Protein AF-A0A976BD25-F1 (afdb_monomer)

Organism: NCBI:txid96344

Secondary structure (DSSP, 8-state):
-HHHHHHHHHHHSSHHHHHHHHHHHHHHH-HHHHHHHHHT----HHHHHHHHHHHHHHHHHHHHHHHHHHS-TT-TT-TTTTSTTHHHHHHHHHHHHHHHHHHHHHHHHHHHS-TTS--HHHHHHHHHHHHHHHHHHHHHHHHHHHHHHHHHHHHHT-

pLDDT: mean 77.79, std 8.19, range [56.78, 91.06]

Structure (mmCIF, N/CA/C/O backbone):
data_AF-A0A976BD25-F1
#
_entry.id   AF-A0A976BD25-F1
#
loop_
_atom_site.group_PDB
_atom_site.id
_atom_site.type_symbol
_atom_site.label_atom_id
_atom_site.label_alt_id
_atom_site.label_comp_id
_atom_site.label_asym_id
_atom_site.label_entity_id
_atom_site.label_seq_id
_atom_site.pdbx_PDB_ins_code
_atom_site.Cartn_x
_atom_site.Cartn_y
_atom_site.Cartn_z
_atom_site.occupancy
_atom_site.B_iso_or_equiv
_atom_site.auth_seq_id
_atom_site.auth_comp_id
_atom_site.auth_asym_id
_atom_site.auth_atom_id
_atom_site.pdbx_PDB_model_num
ATOM 1 N N . MET A 1 1 ? -9.292 -21.680 12.906 1.00 58.91 1 MET A N 1
ATOM 2 C CA . MET A 1 1 ? -9.479 -21.816 11.440 1.00 58.91 1 MET A CA 1
ATOM 3 C C . MET A 1 1 ? -10.188 -20.619 10.796 1.00 58.91 1 MET A C 1
ATOM 5 O O . MET A 1 1 ? -9.612 -20.057 9.877 1.00 58.91 1 MET A O 1
ATOM 9 N N . LYS A 1 2 ? -11.349 -20.145 11.290 1.00 69.94 2 LYS A N 1
ATOM 10 C CA . LYS A 1 2 ? -12.082 -19.000 10.686 1.00 69.94 2 LYS A CA 1
ATOM 11 C C . LYS A 1 2 ? -11.254 -17.707 10.517 1.00 69.94 2 LYS A C 1
ATOM 13 O O . LYS A 1 2 ? -11.301 -17.099 9.459 1.00 69.94 2 LYS A O 1
ATOM 18 N N . ARG A 1 3 ? -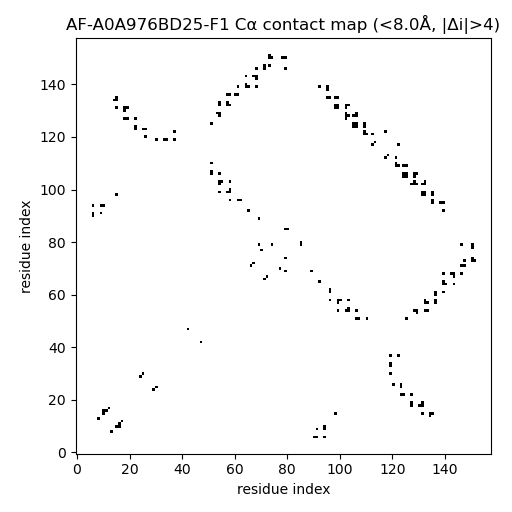10.433 -17.336 11.512 1.00 70.00 3 ARG A N 1
ATOM 19 C CA . ARG A 1 3 ? -9.568 -16.134 11.450 1.00 70.00 3 ARG A CA 1
ATOM 20 C C . ARG A 1 3 ? -8.477 -16.209 10.376 1.00 70.00 3 ARG A C 1
ATOM 22 O O . ARG A 1 3 ? -8.172 -15.205 9.752 1.00 70.00 3 ARG A O 1
ATOM 29 N N . VAL A 1 4 ? -7.913 -17.398 10.154 1.00 73.75 4 VAL A N 1
ATOM 30 C CA . VAL A 1 4 ? -6.879 -17.622 9.130 1.00 73.75 4 VAL A CA 1
ATOM 31 C C . VAL A 1 4 ? -7.504 -17.572 7.737 1.00 73.75 4 VAL A C 1
ATOM 33 O O . VAL A 1 4 ? -6.962 -16.923 6.854 1.00 73.75 4 VAL A O 1
ATOM 36 N N . ALA A 1 5 ? -8.685 -18.171 7.555 1.00 74.75 5 ALA A N 1
ATOM 37 C CA . ALA A 1 5 ? -9.418 -18.097 6.292 1.00 74.75 5 ALA A CA 1
ATOM 38 C C . ALA A 1 5 ? -9.825 -16.656 5.935 1.00 74.75 5 ALA A C 1
ATOM 40 O O . ALA A 1 5 ? -9.699 -16.256 4.782 1.00 74.75 5 ALA A O 1
ATOM 41 N N . GLU A 1 6 ? -10.263 -15.856 6.914 1.00 77.81 6 GLU A N 1
ATOM 42 C CA . GLU A 1 6 ? -10.544 -14.435 6.678 1.00 77.81 6 GLU A CA 1
ATOM 43 C C . GLU A 1 6 ? -9.276 -13.636 6.376 1.00 77.81 6 GLU A C 1
ATOM 45 O O . GLU A 1 6 ? -9.297 -12.819 5.463 1.00 77.81 6 GLU A O 1
ATOM 50 N N . PHE A 1 7 ? -8.159 -13.913 7.056 1.00 76.94 7 PHE A N 1
ATOM 51 C CA . PHE A 1 7 ? -6.873 -13.292 6.730 1.00 76.94 7 PHE A CA 1
ATOM 52 C C . PHE A 1 7 ? -6.454 -13.589 5.286 1.00 76.94 7 PHE A C 1
ATOM 54 O O . PHE A 1 7 ? -6.155 -12.665 4.537 1.00 76.94 7 PHE A O 1
ATOM 61 N N . LEU A 1 8 ? -6.503 -14.860 4.869 1.00 74.81 8 LEU A N 1
ATOM 62 C CA . LEU A 1 8 ? -6.228 -15.258 3.487 1.00 74.81 8 LEU A CA 1
ATOM 63 C C . LEU A 1 8 ? -7.182 -14.576 2.504 1.00 74.81 8 LEU A C 1
ATOM 65 O O . LEU A 1 8 ? -6.745 -14.111 1.458 1.00 74.81 8 LEU A O 1
ATOM 69 N N . ARG A 1 9 ? -8.471 -14.467 2.836 1.00 78.81 9 ARG A N 1
ATOM 70 C CA . ARG A 1 9 ? -9.439 -13.780 1.978 1.00 78.81 9 ARG A CA 1
ATOM 71 C C . ARG A 1 9 ? -9.100 -12.299 1.817 1.00 78.81 9 ARG A C 1
ATOM 73 O O . ARG A 1 9 ? -9.098 -11.820 0.692 1.00 78.81 9 ARG A O 1
ATOM 80 N N . PHE A 1 10 ? -8.796 -11.592 2.904 1.00 75.06 10 PHE A N 1
ATOM 81 C CA . PHE A 1 10 ? -8.369 -10.192 2.833 1.00 75.06 10 PHE A CA 1
ATOM 82 C C . PHE A 1 10 ? -7.060 -10.033 2.059 1.00 75.06 10 PHE A C 1
ATOM 84 O O . PHE A 1 10 ? -6.908 -9.075 1.313 1.00 75.06 10 PHE A O 1
ATOM 91 N N . PHE A 1 11 ? -6.136 -10.983 2.202 1.00 74.75 11 PHE A N 1
ATOM 92 C CA . PHE A 1 11 ? -4.844 -10.935 1.532 1.00 74.75 11 PHE A CA 1
ATOM 93 C C . PHE A 1 11 ? -4.945 -11.190 0.019 1.00 74.75 11 PHE A C 1
ATOM 95 O O . PHE A 1 11 ? -4.369 -10.437 -0.758 1.00 74.75 11 PHE A O 1
ATOM 102 N N . PHE A 1 12 ? -5.692 -12.216 -0.405 1.00 72.62 12 PHE A N 1
ATOM 103 C CA . PHE A 1 12 ? -5.776 -12.642 -1.810 1.00 72.62 12 PHE A CA 1
ATOM 104 C C . PHE A 1 12 ? -6.898 -11.975 -2.615 1.00 72.62 12 PHE A C 1
ATOM 106 O O . PHE A 1 12 ? -6.784 -11.869 -3.831 1.00 72.62 12 PHE A O 1
ATOM 113 N N . VAL A 1 13 ? -7.986 -11.545 -1.971 1.00 75.19 13 VAL A N 1
ATOM 114 C CA . VAL A 1 13 ? -9.151 -10.923 -2.639 1.00 75.19 13 VAL A CA 1
ATOM 115 C C . VAL A 1 13 ? -9.133 -9.393 -2.475 1.00 75.19 13 VAL A C 1
ATOM 117 O O . VAL A 1 13 ? -10.119 -8.716 -2.753 1.00 75.19 13 VAL A O 1
ATOM 120 N N . GLY A 1 14 ? -8.015 -8.835 -2.008 1.00 74.81 14 GLY A N 1
ATOM 121 C CA . GLY A 1 14 ? -7.819 -7.395 -1.877 1.00 74.81 14 GLY A CA 1
ATOM 122 C C . GLY A 1 14 ? -7.461 -6.716 -3.208 1.00 74.81 14 GLY A C 1
ATOM 123 O O . GLY A 1 14 ? -6.882 -7.358 -4.095 1.00 74.81 14 GLY A O 1
ATOM 124 N N . PRO A 1 15 ? -7.761 -5.413 -3.362 1.00 73.75 15 PRO A N 1
ATOM 125 C CA . PRO A 1 15 ? -7.301 -4.623 -4.506 1.00 73.75 15 PRO A CA 1
ATOM 126 C C . PRO A 1 15 ? -5.770 -4.629 -4.654 1.00 73.75 15 PRO A C 1
ATOM 128 O O . PRO A 1 15 ? -5.261 -4.522 -5.765 1.00 73.75 15 PRO A O 1
ATOM 131 N N . GLU A 1 16 ? -5.029 -4.825 -3.564 1.00 79.69 16 GLU A N 1
ATOM 132 C CA . GLU A 1 16 ? -3.569 -4.910 -3.533 1.00 79.69 16 GLU A CA 1
ATOM 133 C C . GLU A 1 16 ? -3.040 -6.118 -4.327 1.00 79.69 16 GLU A C 1
ATOM 135 O O . GLU A 1 16 ? -2.068 -5.997 -5.075 1.00 79.69 16 GLU A O 1
ATOM 140 N N . MET A 1 17 ? -3.718 -7.269 -4.241 1.00 79.94 17 MET A N 1
ATOM 141 C CA . MET A 1 17 ? -3.348 -8.471 -4.997 1.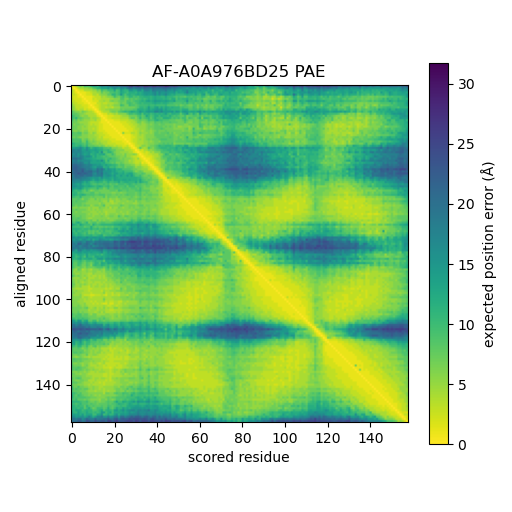00 79.94 17 MET A CA 1
ATOM 142 C C . MET A 1 17 ? -3.569 -8.272 -6.502 1.00 79.94 17 MET A C 1
ATOM 144 O O . MET A 1 17 ? -2.761 -8.730 -7.310 1.00 79.94 17 MET A O 1
ATOM 148 N N . LEU A 1 18 ? -4.624 -7.547 -6.895 1.00 83.12 18 LEU A N 1
ATOM 149 C CA . LEU A 1 18 ? -4.880 -7.225 -8.303 1.00 83.12 18 LEU A CA 1
ATOM 150 C C . LEU A 1 18 ? -3.737 -6.410 -8.908 1.00 83.12 18 LEU A C 1
ATOM 152 O O . LEU A 1 18 ? -3.332 -6.690 -10.032 1.00 83.12 18 LEU A O 1
ATOM 156 N N . VAL A 1 19 ? -3.170 -5.458 -8.161 1.00 83.31 19 VAL A N 1
ATOM 157 C CA . VAL A 1 19 ? -2.024 -4.656 -8.622 1.00 83.31 19 VAL A CA 1
ATOM 158 C C . VAL A 1 19 ? -0.818 -5.543 -8.922 1.00 83.31 19 VAL A C 1
ATOM 160 O O . VAL A 1 19 ? -0.173 -5.377 -9.956 1.00 83.31 19 VAL A O 1
ATOM 163 N N . VAL A 1 20 ? -0.539 -6.527 -8.063 1.00 82.94 20 VAL A N 1
ATOM 164 C CA . VAL A 1 20 ? 0.551 -7.484 -8.294 1.00 82.94 20 VAL A CA 1
ATOM 165 C C . VAL A 1 20 ? 0.272 -8.366 -9.507 1.00 82.94 20 VAL A C 1
ATOM 167 O O . VAL A 1 20 ? 1.155 -8.534 -10.345 1.00 82.94 20 VAL A O 1
ATOM 170 N N . VAL A 1 21 ? -0.948 -8.897 -9.645 1.00 83.81 21 VAL A N 1
ATOM 171 C CA . VAL A 1 21 ? -1.329 -9.723 -10.805 1.00 83.81 21 VAL A CA 1
ATOM 172 C C . VAL A 1 21 ? -1.215 -8.928 -12.105 1.00 83.81 21 VAL A C 1
ATOM 174 O O . VAL A 1 21 ? -0.647 -9.428 -13.074 1.00 83.81 21 VAL A O 1
ATOM 177 N N . ILE A 1 22 ? -1.693 -7.682 -12.123 1.00 83.31 22 ILE A N 1
ATOM 178 C CA . ILE A 1 22 ? -1.573 -6.783 -13.277 1.00 83.31 22 ILE A CA 1
ATOM 179 C C . ILE A 1 22 ? -0.098 -6.510 -13.582 1.00 83.31 22 ILE A C 1
ATOM 181 O O . ILE A 1 22 ? 0.300 -6.598 -14.738 1.00 83.31 22 ILE A O 1
ATOM 185 N N . GLY A 1 23 ? 0.730 -6.255 -12.567 1.00 80.62 23 GLY A N 1
ATOM 186 C CA . GLY A 1 23 ? 2.174 -6.079 -12.734 1.00 80.62 23 GLY A CA 1
ATOM 187 C C . GLY A 1 23 ? 2.863 -7.287 -13.373 1.00 80.62 23 GLY A C 1
ATOM 188 O O . GLY A 1 23 ? 3.660 -7.138 -14.300 1.00 80.62 23 GLY A O 1
ATOM 189 N N . VAL A 1 24 ? 2.519 -8.497 -12.922 1.00 82.50 24 VAL A N 1
ATOM 190 C CA . VAL A 1 24 ? 3.033 -9.751 -13.492 1.00 82.50 24 VAL A CA 1
ATOM 191 C C . VAL A 1 24 ? 2.549 -9.943 -14.930 1.00 82.50 24 VAL A C 1
ATOM 193 O O . VAL A 1 24 ? 3.350 -10.297 -15.795 1.00 82.50 24 VAL A O 1
ATOM 196 N N . LEU A 1 25 ? 1.271 -9.674 -15.212 1.00 84.00 25 LEU A N 1
ATOM 197 C CA . LEU A 1 25 ? 0.708 -9.766 -16.560 1.00 84.00 25 LEU A CA 1
ATOM 198 C C . LEU A 1 25 ? 1.360 -8.769 -17.518 1.00 84.00 25 LEU A C 1
ATOM 200 O O . LEU A 1 25 ? 1.752 -9.163 -18.614 1.00 84.00 25 LEU A O 1
ATOM 204 N N . LEU A 1 26 ? 1.538 -7.513 -17.098 1.00 80.81 26 LEU A N 1
ATOM 205 C CA . LEU A 1 26 ? 2.221 -6.483 -17.881 1.00 80.81 26 LEU A CA 1
ATOM 206 C C . LEU A 1 26 ? 3.642 -6.915 -18.237 1.00 80.81 26 LEU A C 1
ATOM 208 O O . LEU A 1 26 ? 4.042 -6.804 -19.393 1.00 80.81 26 LEU A O 1
ATOM 212 N N . ARG A 1 27 ? 4.377 -7.488 -17.279 1.00 77.69 27 ARG A N 1
ATOM 213 C CA . ARG A 1 27 ? 5.711 -8.040 -17.540 1.00 77.69 27 ARG A CA 1
ATOM 214 C C . ARG A 1 27 ? 5.678 -9.212 -18.524 1.00 77.69 27 ARG A C 1
ATOM 216 O O . ARG A 1 27 ? 6.552 -9.296 -19.376 1.00 77.69 27 ARG A O 1
ATOM 223 N N . ALA A 1 28 ? 4.717 -10.123 -18.387 1.00 81.12 28 ALA A N 1
ATOM 224 C CA . ALA A 1 28 ? 4.668 -11.353 -19.177 1.00 81.12 28 ALA A CA 1
ATOM 225 C C . ALA A 1 28 ? 4.156 -11.151 -20.613 1.00 81.12 28 ALA A C 1
ATOM 227 O O . ALA A 1 28 ? 4.548 -11.901 -21.500 1.00 81.12 28 ALA A O 1
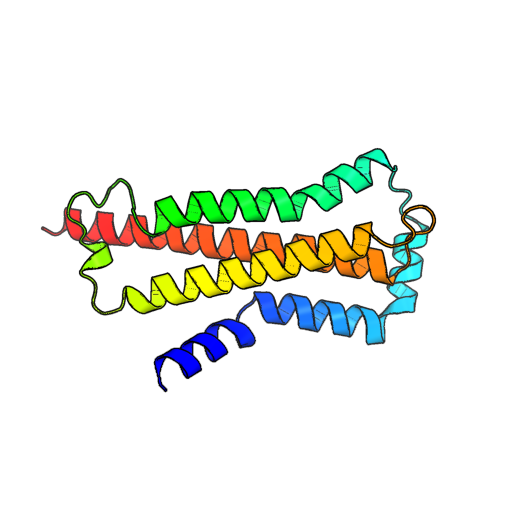ATOM 228 N N . THR A 1 29 ? 3.267 -10.179 -20.838 1.00 80.62 29 THR A N 1
ATOM 229 C CA . THR A 1 29 ? 2.563 -10.007 -22.124 1.00 80.62 29 THR A CA 1
ATOM 230 C C . THR A 1 29 ? 2.898 -8.712 -22.854 1.00 80.62 29 THR A C 1
ATOM 232 O O . THR A 1 29 ? 2.763 -8.674 -24.073 1.00 80.62 29 THR A O 1
ATOM 235 N N . PHE A 1 30 ? 3.354 -7.673 -22.144 1.00 74.88 30 PHE A N 1
ATOM 236 C CA . PHE A 1 30 ? 3.563 -6.337 -22.712 1.00 74.88 30 PHE A CA 1
ATOM 237 C C . PHE A 1 30 ? 4.995 -5.803 -22.538 1.00 74.88 30 PHE A C 1
ATOM 239 O O . PHE A 1 30 ? 5.214 -4.591 -22.591 1.00 74.88 30 PHE A O 1
ATOM 246 N N . SER A 1 31 ? 5.988 -6.679 -22.336 1.00 71.56 31 SER A N 1
ATOM 247 C CA . SER A 1 31 ? 7.391 -6.269 -22.139 1.00 71.56 31 SER A CA 1
ATOM 248 C C . SER A 1 31 ? 7.895 -5.340 -23.246 1.00 71.56 31 SER A C 1
ATOM 250 O O . SER A 1 31 ? 8.596 -4.367 -22.966 1.00 71.56 31 SER A O 1
ATOM 252 N N . ASP A 1 32 ? 7.487 -5.598 -24.488 1.00 72.12 32 ASP A N 1
ATOM 253 C CA . ASP A 1 32 ? 7.963 -4.870 -25.662 1.00 72.12 32 ASP A CA 1
ATOM 254 C C . ASP A 1 32 ? 7.294 -3.497 -25.813 1.00 72.12 32 ASP A C 1
ATOM 256 O O . ASP A 1 32 ? 7.964 -2.527 -26.161 1.00 72.12 32 ASP A O 1
ATOM 260 N N . GLN A 1 33 ? 6.002 -3.349 -25.487 1.00 73.50 33 GLN A N 1
ATOM 261 C CA . GLN A 1 33 ? 5.373 -2.019 -25.482 1.00 73.50 33 GLN A CA 1
ATOM 262 C C . GLN A 1 33 ? 5.887 -1.157 -24.327 1.00 73.50 33 GLN A C 1
ATOM 264 O O . GLN A 1 33 ? 6.075 0.052 -24.482 1.00 73.50 33 GLN A O 1
ATOM 269 N N . VAL A 1 34 ? 6.136 -1.770 -23.167 1.00 67.62 34 VAL A N 1
ATOM 270 C CA . VAL A 1 34 ? 6.680 -1.060 -22.007 1.00 67.62 34 VAL A CA 1
ATOM 271 C C . VAL A 1 34 ? 8.124 -0.616 -22.277 1.00 67.62 34 VAL A C 1
ATOM 273 O O . VAL A 1 34 ? 8.486 0.499 -21.903 1.00 67.62 34 VAL A O 1
ATOM 276 N N . SER A 1 35 ? 8.928 -1.410 -22.994 1.00 68.94 35 SER A N 1
ATOM 277 C CA . SER A 1 35 ? 10.288 -1.013 -23.392 1.00 68.94 35 SER A CA 1
ATOM 278 C C . SER A 1 35 ? 10.293 0.232 -24.287 1.00 68.94 35 SER A C 1
ATOM 280 O O . SER A 1 35 ? 11.071 1.158 -24.049 1.00 68.94 35 SER A O 1
ATOM 282 N N . HIS A 1 36 ? 9.359 0.318 -25.238 1.00 70.12 36 HIS A N 1
ATOM 283 C CA . HIS A 1 36 ? 9.183 1.497 -26.083 1.00 70.12 36 HIS A CA 1
ATOM 284 C C . HIS A 1 36 ? 8.784 2.742 -25.280 1.00 70.12 36 HIS A C 1
ATOM 286 O O . HIS A 1 36 ? 9.356 3.810 -25.495 1.00 70.12 36 HIS A O 1
ATOM 292 N N . LEU A 1 37 ? 7.863 2.611 -24.322 1.00 67.81 37 LEU A N 1
ATOM 293 C CA . LEU A 1 37 ? 7.460 3.713 -23.439 1.00 67.81 37 LEU A CA 1
ATOM 294 C C . LEU A 1 37 ? 8.619 4.207 -22.564 1.00 67.81 37 LEU A C 1
ATOM 296 O O . LEU A 1 37 ? 8.832 5.412 -22.449 1.00 67.81 37 LEU A O 1
ATOM 300 N N . ILE A 1 38 ? 9.397 3.288 -21.990 1.00 67.94 38 ILE A N 1
ATOM 301 C CA . ILE A 1 38 ? 10.537 3.623 -21.127 1.00 67.94 38 ILE A CA 1
ATOM 302 C C . ILE A 1 38 ? 11.673 4.254 -21.933 1.00 67.94 38 ILE A C 1
ATOM 304 O O . ILE A 1 38 ? 12.301 5.192 -21.453 1.00 67.94 38 ILE A O 1
ATOM 308 N N . SER A 1 39 ? 11.909 3.810 -23.172 1.00 65.62 39 SER A N 1
ATOM 309 C CA . SER A 1 39 ? 12.970 4.368 -24.024 1.00 65.62 39 SER A CA 1
ATOM 310 C C . SER A 1 39 ? 12.810 5.873 -24.303 1.00 65.62 39 SER A C 1
ATOM 312 O O . SER A 1 39 ? 13.799 6.562 -24.555 1.00 65.62 39 SER A O 1
ATOM 314 N N . GLY A 1 40 ? 11.582 6.399 -24.208 1.00 64.25 40 GLY A N 1
ATOM 315 C CA . GLY A 1 40 ? 11.284 7.828 -24.331 1.00 64.25 40 GLY A CA 1
ATOM 316 C C . GLY A 1 40 ? 11.396 8.620 -23.023 1.00 64.25 40 GLY A C 1
ATOM 317 O O . GLY A 1 40 ? 11.388 9.850 -23.050 1.00 64.25 40 GLY A O 1
ATOM 318 N N . ILE A 1 41 ? 11.507 7.945 -21.878 1.00 65.94 41 ILE A N 1
ATOM 319 C CA . ILE A 1 41 ? 11.506 8.556 -20.549 1.00 65.94 41 ILE A CA 1
ATOM 320 C C . ILE A 1 41 ? 12.949 8.641 -20.038 1.00 65.94 41 ILE A C 1
ATOM 322 O O . ILE A 1 41 ? 13.528 7.671 -19.559 1.00 65.94 41 ILE A O 1
ATOM 326 N N . ARG A 1 42 ? 13.539 9.838 -20.102 1.00 63.03 42 ARG A N 1
ATOM 327 C CA . ARG A 1 42 ? 14.803 10.148 -19.417 1.00 63.03 42 ARG A CA 1
ATOM 328 C C . ARG A 1 42 ? 14.506 10.682 -18.017 1.00 63.03 42 ARG A C 1
ATOM 330 O O . ARG A 1 42 ? 14.300 11.880 -17.850 1.00 63.03 42 ARG A O 1
ATOM 337 N N . ILE A 1 43 ? 14.464 9.798 -17.024 1.00 66.69 43 ILE A N 1
ATOM 338 C CA . ILE A 1 43 ? 14.405 10.188 -15.606 1.00 66.69 43 ILE A CA 1
ATOM 339 C C . ILE A 1 43 ? 15.824 10.512 -15.137 1.00 66.69 43 ILE A C 1
ATOM 341 O O . ILE A 1 43 ? 16.752 9.754 -15.412 1.00 66.69 43 ILE A O 1
ATOM 345 N N . SER A 1 44 ? 16.004 11.641 -14.447 1.00 71.88 44 SER A N 1
ATOM 346 C CA . SER A 1 44 ? 17.292 11.957 -13.823 1.00 71.88 44 SER A CA 1
ATOM 347 C C . SER A 1 44 ? 17.505 11.136 -12.550 1.00 71.88 44 SER A C 1
ATOM 349 O O . SER A 1 44 ? 16.550 10.797 -11.847 1.00 71.88 44 SER A O 1
ATOM 351 N N . ASP A 1 45 ? 18.764 10.872 -12.203 1.00 71.50 45 ASP A N 1
ATOM 352 C CA . ASP A 1 45 ? 19.127 10.111 -10.999 1.00 71.50 45 ASP A CA 1
ATOM 353 C C . ASP A 1 45 ? 18.500 10.683 -9.721 1.00 71.50 45 ASP A C 1
ATOM 355 O O . ASP A 1 45 ? 18.096 9.944 -8.823 1.00 71.50 45 ASP A O 1
ATOM 359 N N . ASP A 1 46 ? 18.378 12.009 -9.639 1.00 77.38 46 ASP A N 1
ATOM 360 C CA . ASP A 1 46 ? 17.751 12.665 -8.495 1.00 77.38 46 ASP A CA 1
ATOM 361 C C . ASP A 1 46 ? 16.238 12.449 -8.457 1.00 77.38 46 ASP A C 1
ATOM 363 O O . ASP A 1 46 ? 15.693 12.203 -7.384 1.00 77.38 46 ASP A O 1
ATOM 367 N N . GLN A 1 47 ? 15.552 12.460 -9.602 1.00 77.19 47 GLN A N 1
ATOM 368 C CA . GLN A 1 47 ? 14.123 12.143 -9.659 1.00 77.19 47 GLN A CA 1
ATOM 369 C C . GLN A 1 47 ? 13.856 10.689 -9.254 1.00 77.19 47 GLN A C 1
ATOM 371 O O . GLN A 1 47 ? 12.914 10.429 -8.505 1.00 77.19 47 GLN A O 1
ATOM 376 N N . LEU A 1 48 ? 14.706 9.750 -9.679 1.00 73.56 48 LEU A N 1
ATOM 377 C CA . LEU A 1 48 ? 14.550 8.334 -9.350 1.00 73.56 48 LEU A CA 1
ATOM 378 C C . LEU A 1 48 ? 14.639 8.083 -7.835 1.00 73.56 48 LEU A C 1
ATOM 380 O O . LEU A 1 48 ? 13.808 7.360 -7.284 1.00 73.56 48 LEU A O 1
ATOM 384 N N . LYS A 1 49 ? 15.581 8.740 -7.140 1.00 77.50 49 LYS A N 1
ATOM 385 C CA . LYS A 1 49 ? 15.712 8.656 -5.671 1.00 77.50 49 LYS A CA 1
ATOM 386 C C . LYS A 1 49 ? 14.421 9.057 -4.956 1.00 77.50 49 LYS A C 1
ATOM 388 O O . LYS A 1 49 ? 13.994 8.374 -4.026 1.00 77.50 49 LYS A O 1
ATOM 393 N N . TRP A 1 50 ? 13.785 10.143 -5.396 1.00 81.00 50 TRP A N 1
ATOM 394 C CA . TRP A 1 50 ? 12.534 10.615 -4.800 1.00 81.00 50 TRP A CA 1
ATOM 395 C C . TRP A 1 50 ? 11.362 9.682 -5.094 1.00 81.00 50 TRP A C 1
ATOM 397 O O . TRP A 1 50 ? 10.549 9.429 -4.209 1.00 81.00 50 TRP A O 1
ATOM 407 N N . VAL A 1 51 ? 11.299 9.124 -6.303 1.00 80.62 51 VAL A N 1
ATOM 408 C CA . VAL A 1 51 ? 10.255 8.172 -6.709 1.00 80.62 51 VAL A CA 1
ATOM 409 C C . VAL A 1 51 ? 10.314 6.889 -5.870 1.00 80.62 51 VAL A C 1
ATOM 411 O O . VAL A 1 51 ? 9.286 6.426 -5.378 1.00 80.62 51 VAL A O 1
ATOM 414 N N . ILE A 1 52 ? 11.514 6.361 -5.614 1.00 82.25 52 ILE A N 1
ATOM 415 C CA . ILE A 1 52 ? 11.730 5.171 -4.770 1.00 82.25 52 ILE A CA 1
ATOM 416 C C . ILE A 1 52 ? 11.343 5.427 -3.306 1.00 82.25 52 ILE A C 1
ATOM 418 O O . ILE A 1 52 ? 10.909 4.509 -2.603 1.00 82.25 52 ILE A O 1
ATOM 422 N N . ALA A 1 53 ? 11.464 6.673 -2.840 1.00 86.06 53 ALA A N 1
ATOM 423 C CA . ALA A 1 53 ? 11.093 7.063 -1.484 1.00 86.06 53 ALA A CA 1
ATOM 424 C C . ALA A 1 53 ? 9.569 7.155 -1.269 1.00 86.06 53 ALA A C 1
ATOM 426 O O . ALA A 1 53 ? 9.125 7.142 -0.120 1.00 86.06 53 ALA A O 1
ATOM 427 N N . VAL A 1 54 ? 8.751 7.209 -2.331 1.00 87.69 54 VAL A N 1
ATOM 428 C CA . VAL A 1 54 ? 7.285 7.337 -2.218 1.00 87.69 54 VAL A CA 1
ATOM 429 C C . VAL A 1 54 ? 6.652 6.149 -1.475 1.00 87.69 54 VAL A C 1
ATOM 431 O O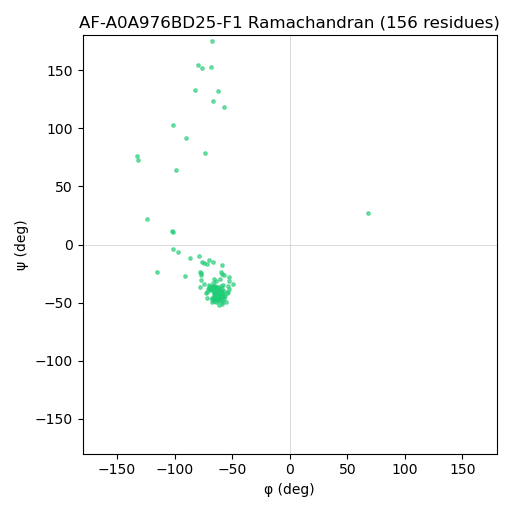 . VAL A 1 54 ? 5.964 6.394 -0.479 1.00 87.69 54 VAL A O 1
ATOM 434 N N . PRO A 1 55 ? 6.903 4.875 -1.845 1.00 87.25 55 PRO A N 1
ATOM 435 C CA . PRO A 1 55 ? 6.393 3.730 -1.087 1.00 87.25 55 PRO A CA 1
ATOM 436 C C . PRO A 1 55 ? 6.840 3.726 0.381 1.00 87.25 55 PRO A C 1
ATOM 438 O O . PRO A 1 55 ? 6.065 3.354 1.260 1.00 87.25 55 PRO A O 1
ATOM 441 N N . ALA A 1 56 ? 8.062 4.192 0.667 1.00 86.62 56 ALA A N 1
ATOM 442 C CA . ALA A 1 56 ? 8.569 4.308 2.033 1.00 86.62 56 ALA A CA 1
ATOM 443 C C . ALA A 1 56 ? 7.823 5.372 2.844 1.00 86.62 56 ALA A C 1
ATOM 445 O O . ALA A 1 56 ? 7.387 5.103 3.965 1.00 86.62 56 ALA A O 1
ATOM 446 N N . ALA A 1 57 ? 7.608 6.552 2.261 1.00 89.06 57 ALA A N 1
ATOM 447 C CA . ALA A 1 57 ? 6.823 7.612 2.877 1.00 89.06 57 ALA A CA 1
ATOM 448 C C . ALA A 1 57 ? 5.376 7.163 3.146 1.00 89.06 57 ALA A C 1
ATOM 450 O O . ALA A 1 57 ? 4.861 7.368 4.247 1.00 89.06 57 ALA A O 1
ATOM 451 N N . LEU A 1 58 ? 4.740 6.486 2.183 1.00 87.81 58 LEU A N 1
ATOM 452 C CA . LEU A 1 58 ? 3.380 5.956 2.327 1.00 87.81 58 LEU A CA 1
ATOM 453 C C . LEU A 1 58 ? 3.286 4.851 3.385 1.00 87.81 58 LEU A C 1
ATOM 455 O O . LEU A 1 58 ? 2.299 4.788 4.121 1.00 87.81 58 LEU A O 1
ATOM 459 N N . PHE A 1 59 ? 4.313 4.011 3.518 1.00 88.12 59 PHE A N 1
ATOM 460 C CA . PHE A 1 59 ? 4.369 2.992 4.564 1.00 88.12 59 PHE A CA 1
ATOM 461 C C . PHE A 1 59 ? 4.476 3.612 5.964 1.00 88.12 59 PHE A C 1
ATOM 463 O O . PHE A 1 59 ? 3.702 3.264 6.857 1.00 88.12 59 PHE A O 1
ATOM 470 N N . VAL A 1 60 ? 5.378 4.582 6.152 1.00 89.31 60 VAL A N 1
ATOM 471 C CA . VAL A 1 60 ? 5.511 5.306 7.428 1.00 89.31 60 VAL A CA 1
ATOM 472 C C . VAL A 1 60 ? 4.215 6.040 7.768 1.00 89.31 60 VAL A C 1
ATOM 474 O O . VAL A 1 60 ? 3.735 5.956 8.901 1.00 89.31 60 VAL A O 1
ATOM 477 N N . TRP A 1 61 ? 3.597 6.696 6.784 1.00 91.06 61 TRP A N 1
ATOM 478 C CA . TRP A 1 61 ? 2.292 7.324 6.965 1.00 91.06 61 TRP A CA 1
ATOM 479 C C . TRP A 1 61 ? 1.233 6.304 7.402 1.00 91.06 61 TRP A C 1
ATOM 481 O O . TRP A 1 61 ? 0.532 6.545 8.383 1.00 91.06 61 TRP A O 1
ATOM 491 N N . SER A 1 62 ? 1.182 5.131 6.766 1.00 86.88 62 SER A N 1
ATOM 492 C CA . SER A 1 62 ? 0.240 4.052 7.098 1.00 86.88 62 SER A CA 1
ATOM 493 C C . SER A 1 62 ? 0.385 3.558 8.542 1.00 86.88 62 SER A C 1
ATOM 495 O O . SER A 1 62 ? -0.619 3.278 9.198 1.00 86.88 62 SER A O 1
ATOM 497 N N . LEU A 1 63 ? 1.609 3.514 9.086 1.00 85.50 63 LEU A N 1
ATOM 498 C CA . LEU A 1 63 ? 1.841 3.202 10.503 1.00 85.50 63 LEU A CA 1
ATOM 499 C C . LEU A 1 63 ? 1.236 4.270 11.426 1.00 85.50 63 LEU A C 1
ATOM 501 O O . LEU A 1 63 ? 0.579 3.942 12.417 1.00 85.50 63 LEU A O 1
ATOM 505 N N . THR A 1 64 ? 1.412 5.552 11.092 1.00 85.19 64 THR A N 1
ATOM 506 C CA . THR A 1 64 ? 0.833 6.654 11.880 1.00 85.19 64 THR A CA 1
ATOM 507 C C . THR A 1 64 ? -0.690 6.733 11.753 1.00 85.19 64 THR A C 1
ATOM 509 O O . THR A 1 64 ? -1.377 6.962 12.751 1.00 85.19 64 THR A O 1
ATOM 512 N N . ALA A 1 65 ? -1.231 6.475 10.560 1.00 81.19 65 ALA A N 1
ATOM 513 C CA . ALA A 1 65 ? -2.664 6.425 10.289 1.00 81.19 65 ALA A CA 1
ATOM 514 C C . ALA A 1 65 ? -3.321 5.241 11.007 1.00 81.19 65 ALA A C 1
ATOM 516 O O . ALA A 1 65 ? -4.391 5.386 11.586 1.00 81.19 65 ALA A O 1
ATOM 517 N N . GLY A 1 66 ? -2.632 4.101 11.091 1.00 76.06 66 GLY A N 1
ATOM 518 C CA . GLY A 1 66 ? -3.065 2.946 11.872 1.00 76.06 66 GLY A CA 1
ATOM 519 C C . GLY A 1 66 ? -3.373 3.251 13.326 1.00 76.06 66 GLY A C 1
ATOM 520 O O . GLY A 1 66 ? -4.371 2.782 13.872 1.00 76.06 66 GLY A O 1
ATOM 521 N N . ARG A 1 67 ? -2.544 4.089 13.954 1.00 76.00 67 ARG A N 1
ATOM 522 C CA . ARG A 1 67 ? -2.793 4.545 15.323 1.00 76.00 67 ARG A CA 1
ATOM 523 C C . ARG A 1 67 ? -4.080 5.368 15.412 1.00 76.00 67 ARG A C 1
ATOM 525 O O . ARG A 1 67 ? -4.841 5.154 16.347 1.00 76.00 67 ARG A O 1
ATOM 532 N N . LYS A 1 68 ? -4.341 6.256 14.448 1.00 76.50 68 LYS A N 1
ATOM 533 C CA . LYS A 1 68 ? -5.575 7.061 14.394 1.00 76.50 68 LYS A CA 1
ATOM 534 C C . LYS A 1 68 ? -6.816 6.225 14.067 1.00 76.50 68 LYS A C 1
ATOM 536 O O . LYS A 1 68 ? -7.877 6.481 14.617 1.00 76.50 68 LYS A O 1
ATOM 541 N N . LEU A 1 69 ? -6.676 5.199 13.228 1.00 76.62 69 LEU A N 1
ATOM 542 C CA . LEU A 1 69 ? -7.747 4.262 12.881 1.00 76.62 69 LEU A CA 1
ATOM 543 C C . LEU A 1 69 ? -8.160 3.388 14.075 1.00 76.62 69 LEU A C 1
ATOM 545 O O . LEU A 1 69 ? -9.347 3.213 14.333 1.00 76.62 69 LEU A O 1
ATOM 549 N N . LEU A 1 70 ? -7.184 2.821 14.792 1.00 71.25 70 LEU A N 1
ATOM 550 C CA . LEU A 1 70 ? -7.435 1.936 15.938 1.00 71.25 70 LEU A CA 1
ATOM 551 C C . LEU A 1 70 ? -7.824 2.712 17.206 1.00 71.25 70 LEU A C 1
ATOM 553 O O . LEU A 1 70 ? -8.478 2.162 18.091 1.00 71.25 70 LEU A O 1
ATOM 557 N N . PHE A 1 71 ? -7.425 3.983 17.288 1.00 68.62 71 PHE A N 1
ATOM 558 C CA . PHE A 1 71 ? -7.753 4.893 18.381 1.00 68.62 71 PHE A CA 1
ATOM 559 C C . PHE A 1 71 ? -8.231 6.236 17.812 1.00 68.62 71 PHE A C 1
ATOM 561 O O . PHE A 1 71 ? -7.467 7.209 17.813 1.00 68.62 71 PHE A O 1
ATOM 568 N N . PRO A 1 72 ? -9.476 6.311 17.311 1.00 68.62 72 PRO A N 1
ATOM 569 C CA . PRO A 1 72 ? -10.007 7.576 16.834 1.00 68.62 72 PRO A CA 1
ATOM 570 C C . PRO A 1 72 ? -10.067 8.569 17.998 1.00 68.62 72 PRO A C 1
ATOM 572 O O . PRO A 1 72 ? -10.582 8.251 19.067 1.00 68.62 72 PRO A O 1
ATOM 575 N N . GLU A 1 73 ? -9.577 9.796 17.806 1.00 62.31 73 GLU A N 1
ATOM 576 C CA . GLU A 1 73 ? -9.519 10.829 18.864 1.00 62.31 73 GLU A CA 1
ATOM 577 C C . GLU A 1 73 ? -10.904 11.160 19.449 1.00 62.31 73 GLU A C 1
ATOM 579 O O . GLU A 1 73 ? -11.042 11.583 20.601 1.00 62.31 73 GLU A O 1
ATOM 584 N N . LYS A 1 74 ? -11.954 10.924 18.654 1.00 59.78 74 LYS A N 1
ATOM 585 C CA . LYS A 1 74 ? -13.354 11.084 19.052 1.00 59.78 74 LYS A CA 1
ATOM 586 C C . LYS A 1 74 ? -13.857 9.951 19.949 1.00 59.78 74 LYS A C 1
ATOM 588 O O . LYS A 1 74 ? -14.888 10.133 20.596 1.00 59.78 74 LYS A O 1
ATOM 593 N N . ASP A 1 75 ? -13.157 8.824 20.043 1.00 61.34 75 ASP A N 1
ATOM 594 C CA . ASP A 1 75 ? -13.547 7.649 20.825 1.00 61.34 75 ASP A CA 1
ATOM 595 C C . ASP A 1 75 ? -12.851 7.584 22.197 1.00 61.34 75 ASP A C 1
ATOM 597 O O . ASP A 1 75 ? -12.084 6.676 22.505 1.00 61.34 75 ASP A O 1
ATOM 601 N N . LYS A 1 76 ? -13.143 8.565 23.060 1.00 60.09 76 LYS A N 1
ATOM 602 C CA . LYS A 1 76 ? -12.658 8.585 24.455 1.00 60.09 76 LYS A CA 1
ATOM 603 C C . LYS A 1 76 ? -13.232 7.462 25.336 1.00 60.09 76 LYS A C 1
ATOM 605 O O . LYS A 1 76 ? -12.713 7.235 26.422 1.00 60.09 76 LYS A O 1
ATOM 610 N N . GLU A 1 77 ? -14.294 6.791 24.889 1.00 61.72 77 GLU A N 1
ATOM 611 C CA . GLU A 1 77 ? -15.005 5.745 25.645 1.00 61.72 77 GLU A CA 1
ATOM 612 C C . GLU A 1 77 ? -14.638 4.319 25.189 1.00 61.72 77 GLU A C 1
ATOM 614 O O . GLU A 1 77 ? -15.088 3.348 25.794 1.00 61.72 77 GLU A O 1
ATOM 619 N N . GLY A 1 78 ? -13.812 4.172 24.143 1.00 67.62 78 GLY A N 1
ATOM 620 C CA . GLY A 1 78 ? -13.419 2.866 23.602 1.00 67.62 78 GLY A CA 1
ATOM 621 C C . GLY A 1 78 ? -14.572 2.105 22.939 1.00 67.62 78 GLY A C 1
ATOM 622 O O . GLY A 1 78 ? -14.562 0.875 22.899 1.00 67.62 78 GLY A O 1
ATOM 623 N N . ILE A 1 79 ? -15.572 2.817 22.419 1.00 67.50 79 ILE A N 1
ATOM 624 C CA . ILE A 1 79 ? -16.768 2.266 21.770 1.00 67.50 79 ILE A CA 1
ATOM 625 C C . ILE A 1 79 ? -16.372 1.401 20.568 1.00 67.50 79 ILE A C 1
ATOM 627 O O . ILE A 1 79 ? -16.944 0.332 20.358 1.00 67.50 79 ILE A O 1
ATOM 631 N N . LEU A 1 80 ? -15.355 1.818 19.807 1.00 68.25 80 LEU A N 1
ATOM 632 C CA . LEU A 1 80 ? -14.859 1.071 18.653 1.00 68.25 80 LEU A CA 1
ATOM 633 C C . LEU A 1 80 ? -14.210 -0.258 19.077 1.00 68.25 80 LEU A C 1
ATOM 635 O O . LEU A 1 80 ? -14.325 -1.253 18.367 1.00 68.25 80 LEU A O 1
ATOM 639 N N . GLN A 1 81 ? -13.572 -0.294 20.252 1.00 69.81 81 GLN A N 1
ATOM 640 C CA . GLN A 1 81 ? -12.924 -1.493 20.798 1.00 69.81 81 GLN A CA 1
ATOM 641 C C . GLN A 1 81 ? -13.925 -2.484 21.397 1.00 69.81 81 GLN A C 1
ATOM 643 O O . GLN A 1 81 ? -13.654 -3.684 21.432 1.00 69.81 81 GLN A O 1
ATOM 648 N N . GLN A 1 82 ? -15.080 -1.993 21.849 1.00 72.38 82 GLN A N 1
ATOM 649 C CA . GLN A 1 82 ? -16.181 -2.822 22.344 1.00 72.38 82 GLN A CA 1
ATOM 650 C C . GLN A 1 82 ? -17.003 -3.452 21.211 1.00 72.38 82 GLN A C 1
ATOM 652 O O . GLN A 1 82 ? -17.836 -4.323 21.468 1.00 72.38 82 GLN A O 1
ATOM 657 N N . TRP A 1 83 ? -16.784 -3.046 19.955 1.00 76.88 83 TRP A N 1
ATOM 658 C CA . TRP A 1 83 ? -17.520 -3.596 18.824 1.00 76.88 83 TRP A CA 1
ATOM 659 C C . TRP A 1 83 ? -17.157 -5.081 18.608 1.00 76.88 83 TRP A C 1
ATOM 661 O O . TRP A 1 83 ? -15.980 -5.391 18.400 1.00 76.88 83 TRP A O 1
ATOM 671 N N . PRO A 1 84 ? -18.128 -6.021 18.606 1.00 73.12 84 PRO A N 1
ATOM 672 C CA . PRO A 1 84 ? -17.875 -7.460 18.454 1.00 73.12 84 PRO A CA 1
ATOM 673 C C . PRO A 1 84 ? -17.029 -7.856 17.235 1.00 73.12 84 PRO A C 1
ATOM 675 O O . PRO A 1 84 ? -16.312 -8.854 17.299 1.00 73.12 84 PRO A O 1
ATOM 678 N N . ASP A 1 85 ? -17.058 -7.068 16.157 1.00 78.50 85 ASP A N 1
ATOM 679 C CA . ASP A 1 85 ? -16.289 -7.309 14.929 1.00 78.50 85 ASP A CA 1
ATOM 680 C C . ASP A 1 85 ? -15.024 -6.441 14.790 1.00 78.50 85 ASP A C 1
ATOM 682 O O . ASP A 1 85 ? -14.360 -6.473 13.753 1.00 78.50 85 ASP A O 1
ATOM 686 N N . TYR A 1 86 ? -14.606 -5.731 15.845 1.00 77.56 86 TYR A N 1
ATOM 687 C CA . TYR A 1 86 ? -13.373 -4.928 15.861 1.00 77.56 86 TYR A CA 1
ATOM 688 C C . TYR A 1 86 ? -12.128 -5.724 15.429 1.00 77.56 86 TYR A C 1
ATOM 690 O O . TYR A 1 86 ? -11.207 -5.205 14.792 1.00 77.56 86 TYR A O 1
ATOM 698 N N . TRP A 1 87 ? -12.112 -7.028 15.716 1.00 77.25 87 TRP A N 1
ATOM 699 C CA . TRP A 1 87 ? -11.034 -7.923 15.306 1.00 77.25 87 TRP A CA 1
ATOM 700 C C . TRP A 1 87 ? -10.853 -7.994 13.779 1.00 77.25 87 TRP A C 1
ATOM 702 O O . TRP A 1 87 ? -9.721 -8.177 13.335 1.00 77.25 87 TRP A O 1
ATOM 712 N N . ARG A 1 88 ? -11.915 -7.812 12.978 1.00 78.81 88 ARG A N 1
ATOM 713 C CA . ARG A 1 88 ? -11.837 -7.771 11.506 1.00 78.81 88 ARG A CA 1
ATOM 714 C C . ARG A 1 88 ? -11.188 -6.489 11.008 1.00 78.81 88 ARG A C 1
ATOM 716 O O . ARG A 1 88 ? -10.348 -6.554 10.117 1.00 78.81 88 ARG A O 1
ATOM 723 N N . LEU A 1 89 ? -11.514 -5.348 11.620 1.00 80.06 89 LEU A N 1
ATOM 724 C CA . LEU A 1 89 ? -10.877 -4.065 11.310 1.00 80.06 89 LEU A CA 1
ATOM 725 C C . LEU A 1 89 ? -9.375 -4.124 11.610 1.00 80.06 89 LEU A C 1
ATOM 727 O O . LEU A 1 89 ? -8.548 -3.759 10.776 1.00 80.06 89 LEU A O 1
ATOM 731 N N . ARG A 1 90 ? -9.016 -4.676 12.777 1.00 81.12 90 ARG A N 1
ATOM 732 C CA . ARG A 1 90 ? -7.616 -4.906 13.142 1.00 81.12 90 ARG A CA 1
ATOM 733 C C . ARG A 1 90 ? -6.927 -5.833 12.141 1.00 81.12 90 ARG A C 1
ATOM 735 O O . ARG A 1 90 ? -5.812 -5.532 11.727 1.00 81.12 90 ARG A O 1
ATOM 742 N N . LEU A 1 91 ? -7.571 -6.931 11.741 1.00 82.31 91 LEU A N 1
ATOM 743 C CA . LEU A 1 91 ? -7.020 -7.877 10.770 1.00 82.31 91 LEU A CA 1
ATOM 744 C C . LEU A 1 91 ? -6.777 -7.218 9.405 1.00 82.31 91 LEU A C 1
ATOM 746 O O . LEU A 1 91 ? -5.675 -7.334 8.878 1.00 82.31 91 LEU A O 1
ATOM 750 N N . GLY A 1 92 ? -7.760 -6.482 8.879 1.00 82.06 92 GLY A N 1
ATOM 751 C CA . GLY A 1 92 ? -7.646 -5.751 7.614 1.00 82.06 92 GLY A CA 1
ATOM 752 C C . GLY A 1 92 ? -6.514 -4.724 7.635 1.00 82.06 92 GLY A C 1
ATOM 753 O O . GLY A 1 92 ? -5.721 -4.667 6.701 1.00 82.06 92 GLY A O 1
ATOM 754 N N . PHE A 1 93 ? -6.353 -3.996 8.744 1.00 84.12 93 PHE A N 1
ATOM 755 C CA . PHE A 1 93 ? -5.228 -3.075 8.913 1.00 84.12 93 PHE A CA 1
ATOM 756 C C . PHE A 1 93 ? -3.863 -3.789 8.891 1.00 84.12 93 PHE A C 1
ATOM 758 O O . PHE A 1 93 ? -2.930 -3.316 8.246 1.00 84.12 93 PHE A O 1
ATOM 765 N N . HIS A 1 94 ? -3.735 -4.951 9.545 1.00 84.12 94 HIS A N 1
ATOM 766 C CA . HIS A 1 94 ? -2.482 -5.721 9.513 1.00 84.12 94 HIS A CA 1
ATOM 767 C C . HIS A 1 94 ? -2.193 -6.273 8.112 1.00 84.12 94 HIS A C 1
ATOM 769 O O . HIS A 1 94 ? -1.038 -6.290 7.697 1.00 84.12 94 HIS A O 1
ATOM 775 N N . VAL A 1 95 ? -3.226 -6.691 7.373 1.00 85.38 95 VAL A N 1
ATOM 776 C CA . VAL A 1 95 ? -3.097 -7.119 5.972 1.00 85.38 95 VAL A CA 1
ATOM 777 C C . VAL A 1 95 ? -2.621 -5.962 5.093 1.00 85.38 95 VAL A C 1
ATOM 779 O O . VAL A 1 95 ? -1.670 -6.139 4.337 1.00 85.38 95 VAL A O 1
ATOM 782 N N . ALA A 1 96 ? -3.215 -4.774 5.232 1.00 85.69 96 ALA A N 1
ATOM 783 C CA . ALA A 1 96 ? -2.810 -3.585 4.482 1.00 85.69 96 ALA A CA 1
ATOM 784 C C . ALA A 1 96 ? -1.363 -3.166 4.798 1.00 85.69 96 ALA A C 1
ATOM 786 O O . ALA A 1 96 ? -0.599 -2.844 3.889 1.00 85.69 96 ALA A O 1
ATOM 787 N N . LEU A 1 97 ? -0.948 -3.231 6.070 1.00 86.31 97 LEU A N 1
ATOM 788 C CA . LEU A 1 97 ? 0.448 -3.001 6.457 1.00 86.31 97 LEU A CA 1
ATOM 789 C C . LEU A 1 97 ? 1.396 -4.033 5.851 1.00 86.31 97 LEU A C 1
ATOM 791 O O . LEU A 1 97 ? 2.467 -3.669 5.374 1.00 86.31 97 LEU A O 1
ATOM 795 N N . LEU A 1 98 ? 1.016 -5.310 5.860 1.00 88.94 98 LEU A N 1
ATOM 796 C CA . LEU A 1 98 ? 1.836 -6.372 5.289 1.00 88.94 98 LEU A CA 1
ATOM 797 C C . LEU A 1 98 ? 1.999 -6.185 3.775 1.00 88.94 98 LEU A C 1
ATOM 799 O O . LEU A 1 98 ? 3.113 -6.287 3.267 1.00 88.94 98 LEU A O 1
ATOM 803 N N . TRP A 1 99 ? 0.932 -5.806 3.069 1.00 86.38 99 TRP A N 1
ATOM 804 C CA . TRP A 1 99 ? 1.007 -5.404 1.664 1.00 86.38 99 TRP A CA 1
ATOM 805 C C . TRP A 1 99 ? 1.878 -4.165 1.447 1.00 86.38 99 TRP A C 1
ATOM 807 O O . TRP A 1 99 ? 2.729 -4.165 0.561 1.00 86.38 99 TRP A O 1
ATOM 817 N N . GLY A 1 100 ? 1.745 -3.138 2.290 1.00 87.06 100 GLY A N 1
ATOM 818 C CA . GLY A 1 100 ? 2.618 -1.962 2.259 1.00 87.06 100 GLY A CA 1
ATOM 819 C C . GLY A 1 100 ? 4.099 -2.323 2.424 1.00 87.06 100 GLY A C 1
ATOM 820 O O . GLY A 1 100 ? 4.944 -1.796 1.706 1.00 87.06 100 GLY A O 1
ATOM 821 N N . PHE A 1 101 ? 4.413 -3.275 3.306 1.00 88.69 101 PHE A N 1
ATOM 822 C CA . PHE A 1 101 ? 5.770 -3.791 3.493 1.00 88.69 101 PHE A CA 1
ATOM 823 C C . PHE A 1 101 ? 6.272 -4.592 2.281 1.00 88.69 101 PHE A C 1
ATOM 825 O O . PHE A 1 101 ? 7.440 -4.478 1.903 1.00 88.69 101 PHE A O 1
ATOM 832 N N . ILE A 1 102 ? 5.402 -5.3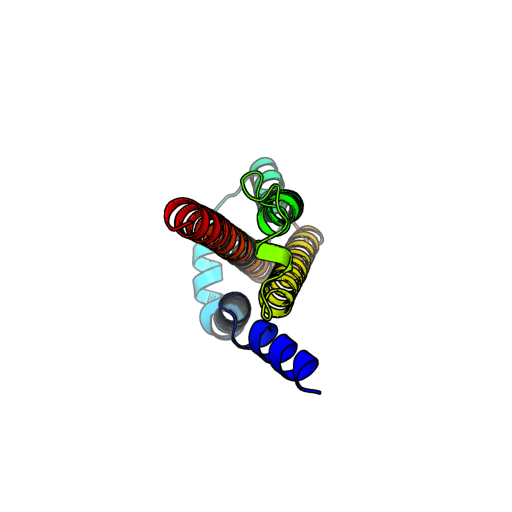68 1.629 1.00 88.94 102 ILE A N 1
ATOM 833 C CA . ILE A 1 102 ? 5.733 -6.058 0.375 1.00 88.94 102 ILE A CA 1
ATOM 834 C C . ILE A 1 102 ? 6.066 -5.031 -0.715 1.00 88.94 102 ILE A C 1
ATOM 836 O O . ILE A 1 102 ? 7.114 -5.138 -1.348 1.00 88.94 102 ILE A O 1
ATOM 840 N N . PHE A 1 103 ? 5.237 -4.000 -0.903 1.00 88.50 103 PHE A N 1
ATOM 841 C CA . PHE A 1 103 ? 5.490 -2.955 -1.899 1.00 88.50 103 PHE A CA 1
ATOM 842 C C . PHE A 1 103 ? 6.761 -2.156 -1.597 1.00 88.50 103 PHE A C 1
ATOM 844 O O . PHE A 1 103 ? 7.542 -1.899 -2.513 1.00 88.50 103 PHE A O 1
ATOM 851 N N . LEU A 1 104 ? 7.027 -1.837 -0.328 1.00 88.19 104 LEU A N 1
ATOM 852 C CA . LEU A 1 104 ? 8.299 -1.255 0.106 1.00 88.19 104 LEU A CA 1
ATOM 853 C C . LEU A 1 104 ? 9.484 -2.132 -0.320 1.00 88.19 104 LEU A C 1
ATOM 855 O O . LEU A 1 104 ? 10.432 -1.642 -0.931 1.00 88.19 104 LEU A O 1
ATOM 859 N N . SER A 1 105 ? 9.405 -3.431 -0.033 1.00 87.25 105 SER A N 1
ATOM 860 C CA . SER A 1 105 ? 10.461 -4.393 -0.360 1.00 87.25 105 SER A CA 1
ATOM 861 C C . SER A 1 105 ? 10.683 -4.494 -1.873 1.00 87.25 105 SER A C 1
ATOM 863 O O . SER A 1 105 ? 11.825 -4.538 -2.323 1.00 87.25 105 SER A O 1
ATOM 865 N N . ILE A 1 106 ? 9.607 -4.451 -2.667 1.00 86.00 106 ILE A N 1
ATOM 866 C CA . ILE A 1 106 ? 9.673 -4.405 -4.136 1.00 86.00 106 ILE A CA 1
ATOM 867 C C . ILE A 1 106 ? 10.365 -3.121 -4.618 1.00 86.00 106 ILE A C 1
ATOM 869 O O . ILE A 1 106 ? 11.209 -3.191 -5.508 1.00 86.00 106 ILE A O 1
ATOM 873 N N . SER A 1 107 ? 10.061 -1.966 -4.013 1.00 85.56 107 SER A N 1
ATOM 874 C CA . SER A 1 107 ? 10.722 -0.689 -4.337 1.00 85.56 107 SER A CA 1
ATOM 875 C C . SER A 1 107 ? 12.225 -0.750 -4.056 1.00 85.56 107 SER A C 1
ATOM 877 O O . SER A 1 107 ? 13.039 -0.363 -4.892 1.00 85.56 107 SER A O 1
ATOM 879 N N . MET A 1 108 ? 12.609 -1.300 -2.898 1.00 84.31 108 MET A N 1
ATOM 880 C CA . MET A 1 108 ? 14.019 -1.488 -2.544 1.00 84.31 108 MET A CA 1
ATOM 881 C C . MET A 1 108 ? 14.725 -2.466 -3.488 1.00 84.31 108 MET A C 1
ATOM 883 O O . MET A 1 108 ? 15.876 -2.232 -3.844 1.00 84.31 108 MET A O 1
ATOM 887 N N . ALA A 1 109 ? 14.047 -3.532 -3.925 1.00 82.00 109 ALA A N 1
ATOM 888 C CA . ALA A 1 109 ? 14.595 -4.478 -4.895 1.00 82.00 109 ALA A CA 1
ATOM 889 C C . ALA A 1 109 ? 14.816 -3.831 -6.271 1.00 82.00 109 ALA A C 1
ATOM 891 O O . ALA A 1 109 ? 15.864 -4.043 -6.874 1.00 82.00 109 ALA A O 1
ATOM 892 N N . ALA A 1 110 ? 13.876 -3.000 -6.732 1.00 79.88 110 ALA A N 1
ATOM 893 C CA . ALA A 1 110 ? 14.035 -2.237 -7.969 1.00 79.88 110 ALA A CA 1
ATOM 894 C C . ALA A 1 110 ? 15.185 -1.218 -7.879 1.00 79.88 110 ALA A C 1
ATOM 896 O O . ALA A 1 110 ? 15.861 -0.959 -8.869 1.00 79.88 110 ALA A O 1
ATOM 897 N N . TRP A 1 111 ? 15.447 -0.669 -6.689 1.00 77.44 111 TRP A N 1
ATOM 898 C CA . TRP A 1 111 ? 16.593 0.215 -6.465 1.00 77.44 111 TRP A CA 1
ATOM 899 C C . TRP A 1 111 ? 17.939 -0.520 -6.408 1.00 77.44 111 TRP A C 1
ATOM 901 O O . TRP A 1 111 ? 18.947 0.021 -6.851 1.00 77.44 111 TRP A O 1
ATOM 911 N N . ALA A 1 112 ? 17.963 -1.745 -5.873 1.00 73.19 112 ALA A N 1
ATOM 912 C CA . ALA A 1 112 ? 19.163 -2.581 -5.822 1.00 73.19 112 ALA A CA 1
ATOM 913 C C . ALA A 1 112 ? 19.599 -3.111 -7.205 1.00 73.19 112 ALA A C 1
ATOM 915 O O . ALA A 1 112 ? 20.710 -3.629 -7.331 1.00 73.19 112 ALA A O 1
ATOM 916 N N . GLY A 1 113 ? 18.736 -2.995 -8.221 1.00 66.19 113 GLY A N 1
ATOM 917 C CA . GLY A 1 113 ? 19.062 -3.250 -9.622 1.00 66.19 113 GLY A CA 1
ATOM 918 C C . GLY A 1 113 ? 20.039 -2.226 -10.210 1.00 66.19 113 GLY A C 1
ATOM 919 O O . GLY A 1 113 ? 20.427 -1.246 -9.569 1.00 66.19 113 GLY A O 1
ATOM 920 N N . ASP A 1 114 ? 20.458 -2.457 -11.454 1.00 65.19 114 ASP A N 1
ATOM 921 C CA . ASP A 1 114 ? 21.435 -1.613 -12.148 1.00 65.19 114 ASP A CA 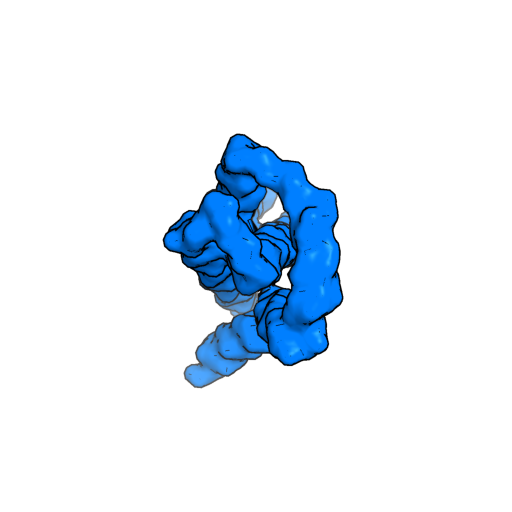1
ATOM 922 C C . ASP A 1 114 ? 20.788 -0.277 -12.569 1.00 65.19 114 ASP A C 1
ATOM 924 O O . ASP A 1 114 ? 20.373 -0.074 -13.707 1.00 65.19 114 ASP A O 1
ATOM 928 N N . TRP A 1 115 ? 20.657 0.651 -11.616 1.00 59.62 115 TRP A N 1
ATOM 929 C CA . TRP A 1 115 ? 19.929 1.922 -11.753 1.00 59.62 115 TRP A CA 1
ATOM 930 C C . TRP A 1 115 ? 20.452 2.839 -12.869 1.00 59.62 115 TRP A C 1
ATOM 932 O O . TRP A 1 115 ? 19.737 3.741 -13.298 1.00 59.62 115 TRP A O 1
ATOM 942 N N . LYS A 1 116 ? 21.678 2.606 -13.361 1.00 57.59 116 LYS A N 1
ATOM 943 C CA . LYS A 1 116 ? 22.254 3.323 -14.512 1.00 57.59 116 LYS A CA 1
ATOM 944 C C . LYS A 1 116 ? 21.702 2.850 -15.858 1.00 57.59 116 LYS A C 1
ATOM 946 O O . LYS A 1 116 ? 21.731 3.618 -16.813 1.00 57.59 116 LYS A O 1
ATOM 951 N N . ASN A 1 117 ? 21.203 1.616 -15.931 1.00 64.12 117 ASN A N 1
ATOM 952 C CA . ASN A 1 117 ? 20.538 1.036 -17.095 1.00 64.12 117 ASN A CA 1
ATOM 953 C C . ASN A 1 117 ? 19.230 0.376 -16.632 1.00 64.12 117 ASN A C 1
ATOM 955 O O . ASN A 1 117 ? 19.161 -0.854 -16.575 1.00 64.12 117 ASN A O 1
ATOM 959 N N . PRO A 1 118 ? 18.204 1.173 -16.274 1.00 63.50 118 PRO A N 1
ATOM 960 C CA . PRO A 1 118 ? 16.972 0.638 -15.715 1.00 63.50 118 PRO A CA 1
ATOM 961 C C . PRO A 1 118 ? 16.357 -0.368 -16.685 1.00 63.50 118 PRO A C 1
ATOM 963 O O . PRO A 1 118 ? 16.006 -0.035 -17.822 1.00 63.50 118 PRO A O 1
ATOM 966 N N . SER A 1 119 ? 16.236 -1.618 -16.238 1.00 69.38 119 SER A N 1
ATOM 967 C CA . SER A 1 119 ? 15.553 -2.639 -17.013 1.00 69.38 119 SER A CA 1
ATOM 968 C C . SER A 1 119 ? 14.064 -2.310 -17.064 1.00 69.38 119 SER A C 1
ATOM 970 O O . SER A 1 119 ? 13.492 -1.744 -16.130 1.00 69.38 119 SER A O 1
ATOM 972 N N . VAL A 1 120 ? 13.393 -2.763 -18.122 1.00 71.94 120 VAL A N 1
ATOM 973 C CA . VAL A 1 120 ? 11.923 -2.780 -18.207 1.00 71.94 120 VAL A CA 1
ATOM 974 C C . VAL A 1 120 ? 11.309 -3.408 -16.951 1.00 71.94 120 VAL A C 1
ATOM 976 O O . VAL A 1 120 ? 10.265 -2.972 -16.470 1.00 71.94 120 VAL A O 1
ATOM 979 N N . THR A 1 121 ? 11.996 -4.398 -16.377 1.00 74.12 121 THR A N 1
ATOM 980 C CA . THR A 1 121 ? 11.575 -5.059 -15.140 1.00 74.12 121 THR A CA 1
ATOM 981 C C . THR A 1 121 ? 11.577 -4.100 -13.946 1.00 74.12 121 THR A C 1
ATOM 983 O O . THR A 1 121 ? 10.601 -4.078 -13.202 1.00 74.12 121 THR A O 1
ATOM 986 N N . ASP A 1 122 ? 12.609 -3.271 -13.785 1.00 77.00 122 ASP A N 1
ATOM 987 C CA . ASP A 1 122 ? 12.752 -2.371 -12.631 1.00 77.00 122 ASP A CA 1
ATOM 988 C C . ASP A 1 122 ? 11.705 -1.254 -12.661 1.00 77.00 122 ASP A C 1
ATOM 990 O O . ASP A 1 122 ? 11.099 -0.924 -11.641 1.00 77.00 122 ASP A O 1
ATOM 994 N N . ALA A 1 123 ? 11.413 -0.731 -13.853 1.00 77.56 123 ALA A N 1
ATOM 995 C CA . ALA A 1 123 ? 10.367 0.267 -14.050 1.00 77.56 123 ALA A CA 1
ATOM 996 C C . ALA A 1 123 ? 8.965 -0.286 -13.742 1.00 77.56 123 ALA A C 1
ATOM 998 O O . ALA A 1 123 ? 8.168 0.386 -13.086 1.00 77.56 123 ALA A O 1
ATOM 999 N N . ILE A 1 124 ? 8.666 -1.522 -14.166 1.00 80.19 124 ILE A N 1
ATOM 1000 C CA . ILE A 1 124 ? 7.396 -2.186 -13.836 1.00 80.19 124 ILE A CA 1
ATOM 1001 C C . ILE A 1 124 ? 7.299 -2.417 -12.324 1.00 80.19 124 ILE A C 1
ATOM 1003 O O . ILE A 1 124 ? 6.259 -2.132 -11.733 1.00 80.19 124 ILE A O 1
ATOM 1007 N N . LEU A 1 125 ? 8.372 -2.889 -11.681 1.00 83.12 125 LEU A N 1
ATOM 1008 C CA . LEU A 1 125 ? 8.400 -3.102 -10.231 1.00 83.12 125 LEU A CA 1
ATOM 1009 C C . LEU A 1 125 ? 8.183 -1.795 -9.456 1.00 83.12 125 LEU A C 1
ATOM 1011 O O . LEU A 1 125 ? 7.4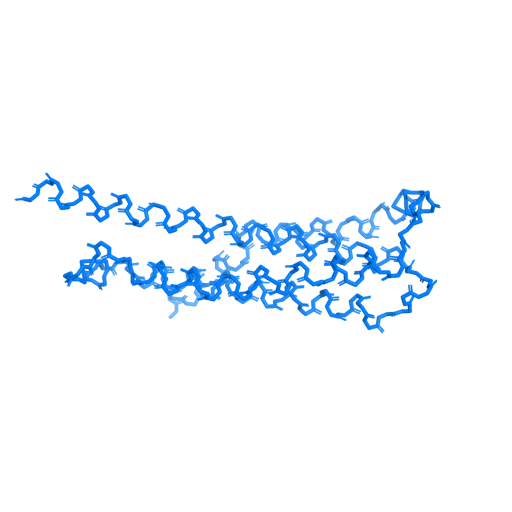11 -1.782 -8.495 1.00 83.12 125 LEU A O 1
ATOM 1015 N N . LEU A 1 126 ? 8.788 -0.689 -9.900 1.00 84.00 126 LEU A N 1
ATOM 1016 C CA . LEU A 1 126 ? 8.562 0.632 -9.310 1.00 84.00 126 LEU A CA 1
ATOM 1017 C C . LEU A 1 126 ? 7.120 1.102 -9.482 1.00 84.00 126 LEU A C 1
ATOM 1019 O O . LEU A 1 126 ? 6.500 1.519 -8.505 1.00 84.00 126 LEU A O 1
ATOM 1023 N N . ALA A 1 127 ? 6.558 0.990 -10.687 1.00 83.88 127 ALA A N 1
ATOM 1024 C CA . ALA A 1 127 ? 5.171 1.369 -10.943 1.00 83.88 127 ALA A CA 1
ATOM 1025 C C . ALA A 1 127 ? 4.199 0.567 -10.061 1.00 83.88 127 ALA A C 1
ATOM 1027 O O . ALA A 1 127 ? 3.356 1.145 -9.377 1.00 83.88 127 ALA A O 1
ATOM 1028 N N . VAL A 1 128 ? 4.373 -0.757 -10.000 1.00 86.69 128 VAL A N 1
ATOM 1029 C CA . VAL A 1 128 ? 3.579 -1.662 -9.153 1.00 86.69 128 VAL A CA 1
ATOM 1030 C C . VAL A 1 128 ? 3.706 -1.292 -7.677 1.00 86.69 128 VAL A C 1
ATOM 1032 O O . VAL A 1 128 ? 2.701 -1.252 -6.970 1.00 86.69 128 VAL A O 1
ATOM 1035 N N . SER A 1 129 ? 4.915 -0.984 -7.206 1.00 87.38 129 SER A N 1
ATOM 1036 C CA . SER A 1 129 ? 5.148 -0.581 -5.819 1.00 87.38 129 SER A CA 1
ATOM 1037 C C . SER A 1 129 ? 4.455 0.738 -5.466 1.00 87.38 129 SER A C 1
ATOM 1039 O O . SER A 1 129 ? 3.789 0.831 -4.432 1.00 87.38 129 SER A O 1
ATOM 1041 N N . ILE A 1 130 ? 4.549 1.752 -6.327 1.00 87.94 130 ILE A N 1
ATOM 1042 C CA . ILE A 1 130 ? 3.936 3.069 -6.097 1.00 87.94 130 ILE A CA 1
ATOM 1043 C C . ILE A 1 130 ? 2.414 2.967 -6.142 1.00 87.94 130 ILE A C 1
ATOM 1045 O O . ILE A 1 130 ? 1.735 3.431 -5.227 1.00 87.94 130 ILE A O 1
ATOM 1049 N N . THR A 1 131 ? 1.860 2.328 -7.174 1.00 88.50 131 THR A N 1
ATOM 1050 C CA . THR A 1 131 ? 0.408 2.162 -7.297 1.00 88.50 131 THR A CA 1
ATOM 1051 C C . THR A 1 131 ? -0.147 1.291 -6.169 1.00 88.50 131 THR A C 1
ATOM 1053 O O . THR A 1 131 ? -1.174 1.629 -5.582 1.00 88.50 131 THR A O 1
ATOM 1056 N N . GLY A 1 132 ? 0.553 0.210 -5.814 1.00 86.69 132 GLY A N 1
ATOM 1057 C CA . GLY A 1 132 ? 0.171 -0.689 -4.729 1.00 86.69 132 GLY A CA 1
ATOM 1058 C C . GLY A 1 132 ? 0.194 -0.010 -3.362 1.00 86.69 132 GLY A C 1
ATOM 1059 O O . GLY A 1 132 ? -0.796 -0.051 -2.634 1.00 86.69 132 GLY A O 1
ATOM 1060 N N . SER A 1 133 ? 1.284 0.689 -3.033 1.00 87.38 133 SER A N 1
ATOM 1061 C CA . SER A 1 133 ? 1.391 1.451 -1.781 1.00 87.38 133 SER A CA 1
ATOM 1062 C C . SER A 1 133 ? 0.375 2.597 -1.703 1.00 87.38 133 SER A C 1
ATOM 1064 O O . SER A 1 133 ? -0.194 2.830 -0.635 1.00 87.38 133 SER A O 1
ATOM 1066 N N . GLY A 1 134 ? 0.077 3.260 -2.825 1.00 87.31 134 GLY A N 1
ATOM 1067 C CA . GLY A 1 134 ? -0.980 4.268 -2.917 1.00 87.31 134 GLY A CA 1
ATOM 1068 C C . GLY A 1 134 ? -2.371 3.699 -2.630 1.00 87.31 134 GLY A C 1
ATOM 1069 O O . GLY A 1 134 ? -3.130 4.284 -1.858 1.00 87.31 134 GLY A O 1
ATOM 1070 N N . LEU A 1 135 ? -2.694 2.526 -3.181 1.00 87.69 135 LEU A N 1
ATOM 1071 C CA . LEU A 1 135 ? -3.961 1.845 -2.906 1.00 87.69 135 LEU A CA 1
ATOM 1072 C C . LEU A 1 135 ? -4.071 1.383 -1.448 1.00 87.69 135 LEU A C 1
ATOM 1074 O O . LEU A 1 135 ? -5.120 1.596 -0.840 1.00 87.69 135 LEU A O 1
ATOM 1078 N N . CYS A 1 136 ? -2.993 0.856 -0.853 1.00 86.38 136 CYS A N 1
ATOM 1079 C CA . CYS A 1 136 ? -2.957 0.554 0.583 1.00 86.38 136 CYS A CA 1
ATOM 1080 C C . CYS A 1 136 ? -3.262 1.803 1.422 1.00 86.38 136 CYS A C 1
ATOM 1082 O O . CYS A 1 136 ? -4.084 1.756 2.339 1.00 86.38 136 CYS A O 1
ATOM 1084 N N . ALA A 1 137 ? -2.623 2.931 1.098 1.00 86.50 137 ALA A N 1
ATOM 1085 C CA . ALA A 1 137 ? -2.819 4.183 1.820 1.00 86.50 137 ALA A CA 1
ATOM 1086 C C . ALA A 1 137 ? -4.264 4.697 1.696 1.00 86.50 137 ALA A C 1
ATOM 1088 O O . ALA A 1 137 ? -4.866 5.082 2.699 1.00 86.50 137 ALA A O 1
ATOM 1089 N N . LEU A 1 138 ? -4.856 4.639 0.498 1.00 86.69 138 LEU A N 1
ATOM 1090 C CA . LEU A 1 138 ? -6.259 5.003 0.268 1.00 86.69 138 LEU A CA 1
ATOM 1091 C C . LEU A 1 138 ? -7.235 4.084 1.014 1.00 86.69 138 LEU A C 1
ATOM 1093 O O . LEU A 1 138 ? -8.221 4.560 1.575 1.00 86.69 138 LEU A O 1
ATOM 1097 N N . SER A 1 139 ? -6.958 2.780 1.052 1.00 86.31 139 SER A N 1
ATOM 1098 C CA . SER A 1 139 ? -7.754 1.800 1.797 1.00 86.31 139 SER A CA 1
ATOM 1099 C C . SER A 1 139 ? -7.769 2.123 3.296 1.00 86.31 139 SER A C 1
ATOM 1101 O O . SER A 1 139 ? -8.836 2.203 3.910 1.00 86.31 139 SER A O 1
ATOM 1103 N N . ILE A 1 140 ? -6.596 2.422 3.871 1.00 85.38 140 ILE A N 1
ATOM 1104 C CA . ILE A 1 140 ? -6.459 2.835 5.277 1.00 85.38 140 ILE A CA 1
ATOM 1105 C C . ILE A 1 140 ? -7.155 4.178 5.529 1.00 85.38 140 ILE A C 1
ATOM 1107 O O . ILE A 1 140 ? -7.863 4.313 6.526 1.00 85.38 140 ILE A O 1
ATOM 1111 N N . TYR A 1 141 ? -6.998 5.150 4.626 1.00 85.62 141 TYR A N 1
ATOM 1112 C CA . TYR A 1 141 ? -7.653 6.455 4.727 1.00 85.62 141 TYR A CA 1
ATOM 1113 C C . TYR A 1 141 ? -9.180 6.323 4.766 1.00 85.62 141 TYR A C 1
ATOM 1115 O O . TYR A 1 141 ? -9.825 6.816 5.689 1.00 85.62 141 TYR A O 1
ATOM 1123 N N . ASN A 1 142 ? -9.756 5.587 3.812 1.00 85.81 142 ASN A N 1
ATOM 1124 C CA . ASN A 1 142 ? -11.197 5.363 3.742 1.00 85.81 142 ASN A CA 1
ATOM 1125 C C . ASN A 1 142 ? -11.718 4.630 4.983 1.00 85.81 142 ASN A C 1
ATOM 1127 O O . ASN A 1 142 ? -12.762 5.000 5.524 1.00 85.81 142 ASN A O 1
ATOM 1131 N N . ALA A 1 143 ? -10.986 3.619 5.463 1.00 83.62 143 ALA A N 1
ATOM 1132 C CA . ALA A 1 143 ? -11.332 2.922 6.697 1.00 83.62 143 ALA A CA 1
ATOM 1133 C C . ALA A 1 143 ? -11.329 3.873 7.905 1.00 83.62 143 ALA A C 1
ATOM 1135 O O . ALA A 1 143 ? -12.211 3.777 8.760 1.00 83.62 143 ALA A O 1
ATOM 1136 N N . GLN A 1 144 ? -10.381 4.815 7.959 1.00 82.62 144 GLN A N 1
ATOM 1137 C CA . GLN A 1 144 ? -10.291 5.799 9.037 1.00 82.62 144 GLN A CA 1
ATOM 1138 C C . GLN A 1 144 ? -11.490 6.745 9.025 1.00 82.62 144 GLN A C 1
ATOM 1140 O O . GLN A 1 144 ? -12.146 6.905 10.055 1.00 82.62 144 GLN A O 1
ATOM 1145 N N . THR A 1 145 ? -11.830 7.311 7.867 1.00 82.62 145 THR A N 1
ATOM 1146 C CA . THR A 1 145 ? -12.990 8.199 7.730 1.00 82.62 145 THR A CA 1
ATOM 1147 C C . THR A 1 145 ? -14.285 7.486 8.114 1.00 82.62 145 THR A C 1
ATOM 1149 O O . THR A 1 145 ? -15.069 8.018 8.899 1.00 82.62 145 THR A O 1
ATOM 1152 N N . GLN A 1 146 ? -14.493 6.252 7.644 1.00 82.56 146 GLN A N 1
ATOM 1153 C CA . GLN A 1 146 ? -15.698 5.489 7.980 1.00 82.56 146 GLN A CA 1
ATOM 1154 C C . GLN A 1 146 ? -15.789 5.150 9.474 1.00 82.56 146 GLN A C 1
ATOM 1156 O O . GLN A 1 146 ? -16.873 5.235 10.054 1.00 82.56 146 GLN A O 1
ATOM 1161 N N . ALA A 1 147 ? -14.670 4.795 10.115 1.00 79.69 147 ALA A N 1
ATOM 1162 C CA . ALA A 1 147 ? -14.639 4.534 11.552 1.00 79.69 147 ALA A CA 1
ATOM 1163 C C . ALA A 1 147 ? -14.981 5.796 12.362 1.00 79.69 147 ALA A C 1
ATOM 1165 O O . ALA A 1 147 ? -15.806 5.745 13.277 1.00 79.69 147 ALA A O 1
ATOM 1166 N N . GLU A 1 148 ? -14.407 6.946 12.000 1.00 80.00 148 GLU A N 1
ATOM 1167 C CA . GLU A 1 148 ? -14.698 8.227 12.651 1.00 80.00 148 GLU A CA 1
ATOM 1168 C C . GLU A 1 148 ? -16.161 8.663 12.462 1.00 80.00 148 GLU A C 1
ATOM 1170 O O . GLU A 1 148 ? -16.799 9.123 13.417 1.00 80.00 148 GLU A O 1
ATOM 1175 N N . GLU A 1 149 ? -16.719 8.491 11.261 1.00 80.69 149 GLU A N 1
ATOM 1176 C CA . GLU A 1 149 ? -18.130 8.769 10.978 1.00 80.69 149 GLU A CA 1
ATOM 1177 C C . GLU A 1 149 ? -19.068 7.870 11.790 1.00 80.69 149 GLU A C 1
ATOM 1179 O O . GLU A 1 149 ? -20.049 8.358 12.361 1.00 80.69 149 GLU A O 1
ATOM 1184 N N . ALA A 1 150 ? -18.769 6.571 11.879 1.00 78.81 150 ALA A N 1
ATOM 1185 C CA . ALA A 1 150 ? -19.573 5.615 12.633 1.00 78.81 150 ALA A CA 1
ATOM 1186 C C . ALA A 1 150 ? -19.611 5.960 14.130 1.00 78.81 150 ALA A C 1
ATOM 1188 O O . ALA A 1 150 ? -20.693 6.007 14.724 1.00 78.81 150 ALA A O 1
ATOM 1189 N N . VAL A 1 151 ? -18.456 6.286 14.724 1.00 79.31 151 VAL A N 1
ATOM 1190 C CA . VAL A 1 151 ? -18.370 6.732 16.126 1.00 79.31 151 VAL A CA 1
ATOM 1191 C C . VAL A 1 151 ? -19.149 8.032 16.331 1.00 79.31 151 VAL A C 1
ATOM 1193 O O . VAL A 1 151 ? -19.907 8.155 17.295 1.00 79.31 151 VAL A O 1
ATOM 1196 N N . SER A 1 152 ? -19.017 8.995 15.413 1.00 78.44 152 SER A N 1
ATOM 1197 C CA . SER A 1 152 ? -19.729 10.273 15.500 1.00 78.44 152 SER A CA 1
ATOM 1198 C C . SER A 1 152 ? -21.249 10.095 15.442 1.00 78.44 152 SER A C 1
ATOM 1200 O O . SER A 1 152 ? -21.969 10.716 16.223 1.00 78.44 152 SER A O 1
ATOM 1202 N N . ARG A 1 153 ? -21.755 9.237 14.545 1.00 79.50 153 ARG A N 1
ATOM 1203 C CA . ARG A 1 153 ? -23.194 8.945 14.428 1.00 79.50 153 ARG A CA 1
ATOM 1204 C C . ARG A 1 153 ? -23.740 8.230 15.657 1.00 79.50 153 ARG A C 1
ATOM 1206 O O . ARG A 1 153 ? -24.860 8.520 16.066 1.00 79.50 153 ARG A O 1
ATOM 1213 N N . TYR A 1 154 ? -22.971 7.312 16.238 1.00 75.56 154 TYR A N 1
ATOM 1214 C CA . TYR A 1 154 ? -23.374 6.619 17.459 1.00 75.56 154 TYR A CA 1
ATOM 1215 C C . TYR A 1 154 ? -23.507 7.594 18.634 1.00 75.56 154 TYR A C 1
ATOM 1217 O O . TYR A 1 154 ? -24.521 7.578 19.325 1.00 75.56 154 TYR A O 1
ATOM 1225 N N . LYS A 1 155 ? -22.540 8.508 18.801 1.00 71.25 155 LYS A N 1
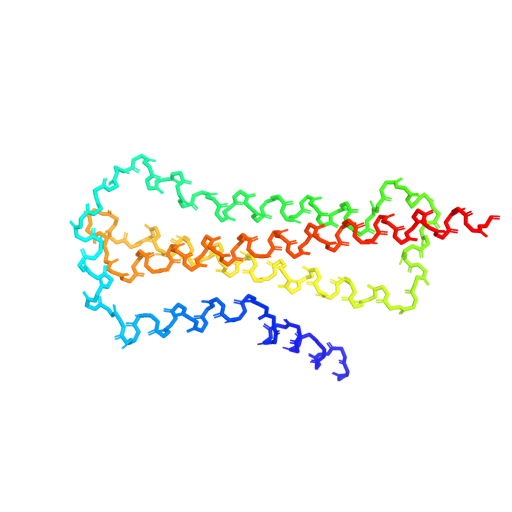ATOM 1226 C CA . LYS A 1 155 ? -22.606 9.554 19.833 1.00 71.25 155 LYS A CA 1
ATOM 1227 C C . LYS A 1 155 ? -23.775 10.517 19.649 1.00 71.25 155 LYS A C 1
ATOM 1229 O O . LYS A 1 155 ? -24.365 10.916 20.635 1.00 71.25 155 LYS A O 1
ATOM 1234 N N . ALA A 1 156 ? -24.126 10.874 18.414 1.00 72.50 156 ALA A N 1
ATOM 1235 C CA . ALA A 1 156 ? -25.248 11.778 18.148 1.00 72.50 156 ALA A CA 1
ATOM 1236 C C . ALA A 1 156 ? -26.635 11.152 18.403 1.00 72.50 156 ALA A C 1
ATOM 1238 O O . ALA A 1 156 ? -27.625 11.876 18.466 1.00 72.50 156 ALA A O 1
ATOM 1239 N N . ARG 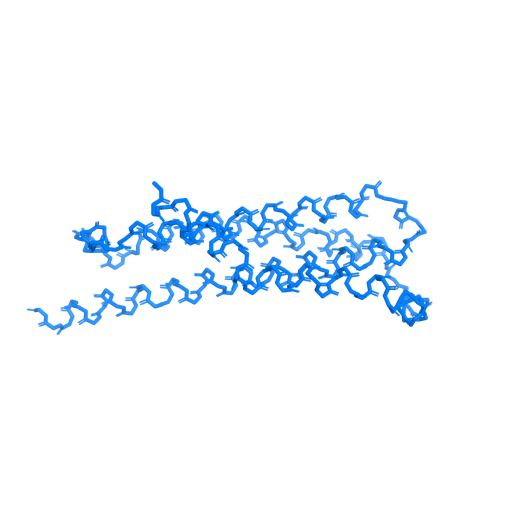A 1 157 ? -26.729 9.817 18.491 1.00 66.50 157 ARG A N 1
ATOM 1240 C CA . ARG A 1 157 ? -27.985 9.083 18.730 1.00 66.50 157 ARG A CA 1
ATOM 1241 C C . ARG A 1 157 ? -28.212 8.703 20.195 1.00 66.50 157 ARG A C 1
ATOM 1243 O O . ARG A 1 157 ? -29.263 8.141 20.493 1.00 66.50 157 ARG A O 1
ATOM 1250 N N . ARG A 1 158 ? -27.235 8.945 21.065 1.00 56.78 158 ARG A N 1
ATOM 1251 C CA . ARG A 1 158 ? -27.285 8.644 22.497 1.00 56.78 158 ARG A CA 1
ATOM 1252 C C . ARG A 1 158 ? -27.440 9.937 23.282 1.00 56.78 158 ARG A C 1
ATOM 1254 O O . ARG A 1 158 ? -28.154 9.887 24.302 1.00 56.78 158 ARG A O 1
#

Sequence (158 aa):
MKRVAEFLRFFFVGPEMLVVVIGVLLRATFSDQVSHLISGIRISDDQLKWVIAVPAALFVWSLTAGRKLLFPEKDKEGILQQWPDYWRLRLGFHVALLWGFIFLSISMAAWAGDWKNPSVTDAILLAVSITGSGLCALSIYNAQTQAEEAVSRYKARR

Mean predicted aligned error: 8.57 Å

Foldseek 3Di:
DVLVVLLVCLQCVPPLVVLVVVLVCCVVPVQPVLVVVVVPDDDDPVNLVVLLCLLVVLLVVLVVLVVCLCPPVLCPPCVCVPPPCNVSVVSSSVSLSVSSVVLNVLSVVLVVPPVVDRRSSSVSSSVSSNVSSVSSSVVSVVSSVVSNVVSVVVVVVD

Solvent-accessible surface area (backbone atoms only — not comparable to full-atom values): 8575 Å² total; per-residue (Å²): 110,72,69,58,53,50,50,50,46,57,52,66,73,29,74,58,39,52,40,53,53,49,43,52,48,44,58,74,75,36,49,68,63,49,40,57,57,49,76,74,57,84,76,50,75,71,56,50,56,54,60,54,43,46,24,51,53,42,41,56,47,46,58,60,47,47,52,46,53,79,49,39,89,88,49,83,81,46,61,68,74,69,37,92,63,36,66,55,60,54,48,52,52,52,45,39,50,52,51,25,52,51,23,32,51,40,26,52,52,35,61,75,42,63,71,93,66,69,46,65,66,33,54,47,38,38,51,38,12,42,56,32,20,50,51,37,43,50,53,52,49,52,52,32,54,52,52,51,50,51,53,51,54,55,62,75,75,109

Nearest PDB structures (foldseek):
  6kpt-assembly1_A  TM=4.182E-01  e=6.151E+00  Mycolicibacterium smegmatis
  6ksa-assembly1_B  TM=4.015E-01  e=7.471E+00  Mycolicibacterium smegmatis

Radius of gyration: 18.92 Å; Cα contacts (8 Å, |Δi|>4): 125; chains: 1; bounding box: 50×34×52 Å